Protein AF-A0A7V8STR7-F1 (afdb_monomer_lite)

Structure (mmCIF, N/CA/C/O backbone):
data_AF-A0A7V8STR7-F1
#
_entry.id   AF-A0A7V8STR7-F1
#
loop_
_atom_site.group_PDB
_atom_site.id
_atom_site.type_symbol
_atom_site.label_atom_id
_atom_site.label_alt_id
_atom_site.label_comp_id
_atom_site.label_asym_id
_atom_site.label_entity_id
_atom_site.label_seq_id
_atom_site.pdbx_PDB_ins_code
_atom_site.Cartn_x
_atom_site.Cartn_y
_atom_site.Cartn_z
_atom_site.occupancy
_atom_site.B_iso_or_equiv
_atom_site.auth_seq_id
_atom_site.auth_comp_id
_atom_site.auth_asym_id
_atom_site.auth_atom_id
_atom_site.pdbx_PDB_model_num
ATOM 1 N N . MET A 1 1 ? -8.823 8.895 11.465 1.00 96.75 1 MET A N 1
ATOM 2 C CA . MET A 1 1 ? -8.040 9.609 10.421 1.00 96.75 1 MET A CA 1
ATOM 3 C C . MET A 1 1 ? -8.135 8.866 9.091 1.00 96.75 1 MET A C 1
ATOM 5 O O . MET A 1 1 ? -8.628 7.743 9.092 1.00 96.75 1 MET A O 1
ATOM 9 N N . LYS A 1 2 ? -7.715 9.473 7.971 1.00 97.75 2 LYS A N 1
ATOM 10 C CA . LYS A 1 2 ? -7.625 8.802 6.659 1.00 97.75 2 LYS A CA 1
ATOM 11 C C . LYS A 1 2 ? -6.176 8.365 6.421 1.00 97.75 2 LYS A C 1
ATOM 13 O O . LYS A 1 2 ? -5.286 9.195 6.560 1.00 97.75 2 LYS A O 1
ATOM 18 N N . VAL A 1 3 ? -5.956 7.098 6.079 1.00 97.75 3 VAL A N 1
ATOM 19 C CA . VAL A 1 3 ? -4.625 6.510 5.848 1.00 97.75 3 VAL A CA 1
ATOM 20 C C . VAL A 1 3 ? -4.588 5.875 4.461 1.00 97.75 3 VAL A C 1
ATOM 22 O O . VAL A 1 3 ? -5.535 5.189 4.078 1.00 97.75 3 VAL A O 1
ATOM 25 N N . LEU A 1 4 ? -3.505 6.098 3.716 1.00 98.06 4 LEU A N 1
ATOM 26 C CA . LEU A 1 4 ? -3.194 5.374 2.485 1.00 98.06 4 LEU A CA 1
ATOM 27 C C . LEU A 1 4 ? -2.044 4.405 2.770 1.00 98.06 4 LEU A C 1
ATOM 29 O O . LEU A 1 4 ? -0.969 4.832 3.180 1.00 98.06 4 LEU A O 1
ATOM 33 N N . TRP A 1 5 ? -2.282 3.117 2.553 1.00 97.44 5 TRP A N 1
ATOM 34 C CA . TRP A 1 5 ? -1.279 2.067 2.665 1.00 97.44 5 TRP A CA 1
ATOM 35 C C . TRP A 1 5 ? -0.842 1.620 1.271 1.00 97.44 5 TRP A C 1
ATOM 37 O O . TRP A 1 5 ? -1.673 1.184 0.475 1.00 97.44 5 TRP A O 1
ATOM 47 N N . ILE A 1 6 ? 0.455 1.700 0.979 1.00 97.31 6 ILE A N 1
ATOM 48 C CA . ILE A 1 6 ? 1.017 1.306 -0.318 1.00 97.31 6 ILE A CA 1
ATOM 49 C C . ILE A 1 6 ? 1.833 0.026 -0.137 1.00 97.31 6 ILE A C 1
ATOM 51 O O . ILE A 1 6 ? 2.728 -0.014 0.708 1.00 97.31 6 ILE A O 1
ATOM 55 N N . THR A 1 7 ? 1.559 -1.009 -0.936 1.00 96.94 7 THR A N 1
ATOM 56 C CA . THR A 1 7 ? 2.409 -2.207 -1.001 1.00 96.94 7 THR A CA 1
ATOM 57 C C . THR A 1 7 ? 3.125 -2.335 -2.327 1.00 96.94 7 THR A C 1
ATOM 59 O O . THR A 1 7 ? 2.532 -2.238 -3.393 1.00 96.94 7 THR A O 1
ATOM 62 N N . ALA A 1 8 ? 4.427 -2.596 -2.238 1.00 95.94 8 ALA A N 1
ATOM 63 C CA . ALA A 1 8 ? 5.320 -2.753 -3.375 1.00 95.94 8 ALA A CA 1
ATOM 64 C C . ALA A 1 8 ? 6.096 -4.076 -3.260 1.00 95.94 8 ALA A C 1
ATOM 66 O O . ALA A 1 8 ? 7.326 -4.087 -3.286 1.00 95.94 8 ALA A O 1
ATOM 67 N N . HIS A 1 9 ? 5.385 -5.197 -3.089 1.00 94.88 9 HIS A N 1
ATOM 68 C CA . HIS A 1 9 ? 6.000 -6.525 -3.051 1.00 94.88 9 HIS A CA 1
ATOM 69 C C . HIS A 1 9 ? 5.148 -7.565 -3.806 1.00 94.88 9 HIS A C 1
ATOM 71 O O . HIS A 1 9 ? 3.960 -7.670 -3.512 1.00 94.88 9 HIS A O 1
ATOM 77 N N . PRO A 1 10 ? 5.727 -8.360 -4.731 1.00 92.31 10 PRO A N 1
ATOM 78 C CA . PRO A 1 10 ? 4.958 -9.256 -5.604 1.00 92.31 10 PRO A CA 1
ATOM 79 C C . PRO A 1 10 ? 4.487 -10.557 -4.934 1.00 92.31 10 PRO A C 1
ATOM 81 O O . PRO A 1 10 ? 3.506 -11.149 -5.368 1.00 92.31 10 PRO A O 1
ATOM 84 N N . ASP A 1 11 ? 5.200 -11.052 -3.916 1.00 92.75 11 ASP A N 1
ATOM 85 C CA . ASP A 1 11 ? 4.850 -12.315 -3.245 1.00 92.75 11 ASP A CA 1
ATOM 86 C C . ASP A 1 11 ? 3.906 -12.080 -2.047 1.00 92.75 11 ASP A C 1
ATOM 88 O O . ASP A 1 11 ? 4.347 -11.458 -1.072 1.00 92.75 11 ASP A O 1
ATOM 92 N N . PRO A 1 12 ? 2.666 -12.615 -2.060 1.00 90.19 12 PRO A N 1
ATOM 93 C CA . PRO A 1 12 ? 1.707 -12.480 -0.960 1.00 90.19 12 PRO A CA 1
ATOM 94 C C . PRO A 1 12 ? 2.126 -13.214 0.322 1.00 90.19 12 PRO A C 1
ATOM 96 O O . PRO A 1 12 ? 1.574 -12.943 1.383 1.00 90.19 12 PRO A O 1
ATOM 99 N N . ARG A 1 13 ? 3.097 -14.134 0.258 1.00 93.88 13 ARG A N 1
ATOM 100 C CA . ARG A 1 13 ? 3.649 -14.828 1.438 1.00 93.88 13 ARG A CA 1
ATOM 101 C C . ARG A 1 13 ? 4.891 -14.140 2.005 1.00 93.88 13 ARG A C 1
ATOM 103 O O . ARG A 1 13 ? 5.564 -14.691 2.874 1.00 93.88 13 ARG A O 1
ATOM 110 N N . SER A 1 14 ? 5.231 -12.962 1.490 1.00 95.56 14 SER A N 1
ATOM 111 C CA . SER A 1 14 ? 6.347 -12.172 1.995 1.00 95.56 14 SER A CA 1
ATOM 112 C C . SER A 1 14 ? 6.056 -11.587 3.377 1.00 95.56 14 SER A C 1
ATOM 114 O O . SER A 1 14 ? 4.907 -11.369 3.762 1.00 95.56 14 SER A O 1
ATOM 116 N N . LEU A 1 15 ? 7.123 -11.241 4.101 1.00 97.19 15 LEU A N 1
ATOM 117 C CA . LEU A 1 15 ? 7.013 -10.470 5.339 1.00 97.19 15 LEU A CA 1
ATOM 118 C C . LEU A 1 15 ? 6.309 -9.123 5.106 1.00 97.19 15 LEU A C 1
ATOM 120 O O . LEU A 1 15 ? 5.528 -8.689 5.943 1.00 97.19 15 LEU A O 1
ATOM 124 N N . THR A 1 16 ? 6.549 -8.474 3.963 1.00 96.69 16 THR A N 1
ATOM 125 C CA . THR A 1 16 ? 5.897 -7.206 3.608 1.00 96.69 16 THR A CA 1
ATOM 126 C C . THR A 1 16 ? 4.381 -7.356 3.511 1.00 96.69 16 THR A C 1
ATOM 128 O O . THR A 1 16 ? 3.655 -6.509 4.028 1.00 96.69 16 THR A O 1
ATOM 131 N N . SER A 1 17 ? 3.896 -8.437 2.897 1.00 96.00 17 SER A N 1
ATOM 132 C CA . SER A 1 17 ? 2.462 -8.735 2.826 1.00 96.00 17 SER A CA 1
ATOM 133 C C . SER A 1 17 ? 1.880 -9.026 4.208 1.00 96.00 17 SER A C 1
ATOM 135 O O . SER A 1 17 ? 0.843 -8.467 4.549 1.00 96.00 17 SER A O 1
ATOM 137 N N . ALA A 1 18 ? 2.590 -9.790 5.045 1.00 97.50 18 ALA A N 1
ATOM 138 C CA . ALA A 1 18 ? 2.166 -10.038 6.423 1.00 97.50 18 ALA A CA 1
ATOM 139 C C . ALA A 1 18 ? 2.064 -8.739 7.250 1.00 97.50 18 ALA A C 1
ATOM 141 O O . ALA A 1 18 ? 1.095 -8.537 7.977 1.00 97.50 18 ALA A O 1
ATOM 142 N N . LEU A 1 19 ? 3.029 -7.823 7.103 1.00 98.00 19 LEU A N 1
ATOM 143 C CA . LEU A 1 19 ? 3.012 -6.520 7.778 1.00 98.00 19 LEU A CA 1
ATOM 144 C C . LEU A 1 19 ? 1.902 -5.597 7.261 1.00 98.00 19 LEU A C 1
ATOM 146 O O . LEU A 1 19 ? 1.332 -4.852 8.054 1.00 98.00 19 LEU A O 1
ATOM 150 N N . ARG A 1 20 ? 1.580 -5.640 5.960 1.00 97.12 20 ARG A N 1
ATOM 151 C CA . ARG A 1 20 ? 0.407 -4.940 5.410 1.00 97.12 20 ARG A CA 1
ATOM 152 C C . ARG A 1 20 ? -0.860 -5.415 6.098 1.00 97.12 20 ARG A C 1
ATOM 154 O O . ARG A 1 20 ? -1.616 -4.585 6.591 1.00 97.12 20 ARG A O 1
ATOM 161 N N . ASP A 1 21 ? -1.090 -6.723 6.102 1.00 97.00 21 ASP A N 1
ATOM 162 C CA . ASP A 1 21 ? -2.343 -7.294 6.594 1.00 97.00 21 ASP A CA 1
ATOM 163 C C . ASP A 1 21 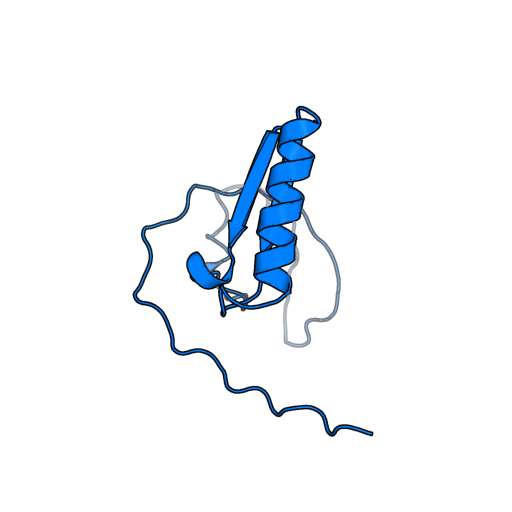? -2.543 -6.952 8.076 1.00 97.00 21 ASP A C 1
ATOM 165 O O . ASP A 1 21 ? -3.603 -6.461 8.473 1.00 97.00 21 ASP A O 1
ATOM 169 N N . GLU A 1 22 ? -1.482 -7.098 8.870 1.00 98.25 22 GLU A N 1
ATOM 170 C CA . GLU A 1 22 ? -1.498 -6.758 10.290 1.00 98.25 22 GLU A CA 1
ATOM 171 C C . GLU A 1 22 ? -1.640 -5.247 10.538 1.00 98.25 22 GLU A C 1
ATOM 173 O O . GLU A 1 22 ? -2.419 -4.818 11.391 1.00 98.25 22 GLU A O 1
ATOM 178 N N . GLY A 1 23 ? -0.942 -4.417 9.760 1.00 97.75 23 GLY A N 1
ATOM 179 C CA . GLY A 1 23 ? -1.026 -2.962 9.867 1.00 97.75 23 GLY A CA 1
ATOM 180 C C . GLY A 1 23 ? -2.417 -2.430 9.528 1.00 97.75 23 GLY A C 1
ATOM 181 O O . GLY A 1 23 ? -2.964 -1.613 10.267 1.00 97.75 23 GLY A O 1
ATOM 182 N N . VAL A 1 24 ? -3.031 -2.917 8.447 1.00 97.69 24 VAL A N 1
ATOM 183 C CA . VAL A 1 24 ? -4.396 -2.536 8.052 1.00 97.69 24 VAL A CA 1
ATOM 184 C C . VAL A 1 24 ? -5.404 -2.942 9.125 1.00 97.69 24 VAL A C 1
ATOM 186 O O . VAL A 1 24 ? -6.270 -2.134 9.468 1.00 97.69 24 VAL A O 1
ATOM 189 N N . ARG A 1 25 ? -5.273 -4.156 9.679 1.00 98.19 25 ARG A N 1
ATOM 190 C CA . ARG A 1 25 ? -6.111 -4.639 10.784 1.00 98.19 25 ARG A CA 1
ATOM 191 C C . ARG A 1 25 ? -6.024 -3.700 11.987 1.00 98.19 25 ARG A C 1
ATOM 193 O O . ARG A 1 25 ? -7.047 -3.167 12.414 1.00 98.19 25 ARG A O 1
ATOM 200 N N . ALA A 1 26 ? -4.812 -3.434 12.474 1.00 98.25 26 ALA A N 1
ATOM 201 C CA . ALA A 1 26 ? -4.589 -2.575 13.634 1.00 98.25 26 ALA A CA 1
ATOM 202 C C . ALA A 1 26 ? -5.114 -1.147 13.407 1.00 98.25 26 ALA A C 1
ATOM 204 O O . ALA A 1 26 ? -5.820 -0.593 14.247 1.00 98.25 26 ALA A O 1
ATOM 205 N N . LEU A 1 27 ? -4.834 -0.545 12.246 1.00 97.81 27 LEU A N 1
ATOM 206 C CA . LEU A 1 27 ? -5.329 0.794 11.911 1.00 97.81 27 LEU A CA 1
ATOM 207 C C . LEU A 1 27 ? -6.866 0.849 11.874 1.00 97.81 27 LEU A C 1
ATOM 209 O O . LEU A 1 27 ? -7.454 1.849 12.293 1.00 97.81 27 LEU A O 1
ATOM 213 N N . GLY A 1 28 ? -7.518 -0.215 11.398 1.00 96.94 28 GLY A N 1
ATOM 214 C CA . GLY A 1 28 ? -8.972 -0.353 11.442 1.00 96.94 28 GLY A CA 1
ATOM 215 C C . GLY A 1 28 ? -9.514 -0.389 12.873 1.00 96.94 28 GLY A C 1
ATOM 216 O O . GLY A 1 28 ? -10.476 0.316 13.176 1.00 96.94 28 GLY A O 1
ATOM 217 N N . GLU A 1 29 ? -8.859 -1.133 13.767 1.00 98.00 29 GLU A N 1
ATOM 218 C CA . GLU A 1 29 ? -9.220 -1.224 15.192 1.00 98.00 29 GLU A CA 1
ATOM 219 C C . GLU A 1 29 ? -9.110 0.126 15.916 1.00 98.00 29 GLU A C 1
ATOM 221 O O . GLU A 1 29 ? -9.959 0.457 16.741 1.00 98.00 29 GLU A O 1
ATOM 226 N N . PHE A 1 30 ? -8.143 0.966 15.539 1.00 97.56 30 PHE A N 1
ATOM 227 C CA . PHE A 1 30 ? -8.027 2.346 16.032 1.00 97.56 30 PHE A CA 1
ATOM 228 C C . PHE A 1 30 ? -8.988 3.346 15.347 1.00 97.56 30 PHE A C 1
ATOM 230 O O . PHE A 1 30 ? -8.858 4.565 15.508 1.00 97.56 30 PHE A O 1
ATOM 237 N N . GLY A 1 31 ? -9.963 2.871 14.563 1.00 97.69 31 GLY A N 1
ATOM 238 C CA . GLY A 1 31 ? -10.991 3.704 13.930 1.00 97.69 31 GLY A CA 1
ATOM 239 C C . GLY A 1 31 ? -10.476 4.548 12.759 1.00 97.69 31 GLY A C 1
ATOM 240 O O . GLY A 1 31 ? -11.003 5.629 12.470 1.00 97.69 31 GLY A O 1
ATOM 241 N N . HIS A 1 32 ? -9.404 4.119 12.089 1.00 98.06 32 HIS A N 1
ATOM 242 C CA . HIS A 1 32 ? -8.890 4.801 10.904 1.00 98.06 32 HIS A CA 1
ATOM 243 C C . HIS A 1 32 ? -9.534 4.277 9.616 1.00 98.06 32 HIS A C 1
ATOM 245 O O . HIS A 1 32 ? -9.785 3.088 9.448 1.00 98.06 32 HIS A O 1
ATOM 251 N N . ARG A 1 33 ? -9.771 5.178 8.658 1.00 97.69 33 ARG A N 1
ATOM 252 C CA . ARG A 1 33 ? -10.231 4.824 7.313 1.00 97.69 33 ARG A CA 1
ATOM 253 C C . ARG A 1 33 ? -9.015 4.557 6.438 1.00 97.69 33 ARG A C 1
ATOM 255 O O . ARG A 1 33 ? -8.352 5.506 6.018 1.00 97.69 33 ARG A O 1
ATOM 262 N N . VAL A 1 34 ? -8.742 3.286 6.173 1.00 97.75 34 VAL A N 1
ATOM 263 C CA . VAL A 1 34 ? -7.581 2.854 5.390 1.00 97.75 34 VAL A CA 1
ATOM 264 C C . VAL A 1 34 ? -7.982 2.621 3.933 1.00 97.75 34 VAL A C 1
ATOM 266 O O . VAL A 1 34 ? -8.950 1.918 3.654 1.00 97.75 34 VAL A O 1
ATOM 269 N N . ARG A 1 35 ? -7.241 3.215 2.997 1.00 97.81 35 ARG A N 1
ATOM 270 C CA . ARG A 1 35 ? -7.237 2.850 1.573 1.00 97.81 35 ARG A CA 1
ATOM 271 C C . ARG A 1 35 ? -5.949 2.102 1.274 1.00 97.81 35 ARG A C 1
ATOM 273 O O . ARG A 1 35 ? -4.911 2.456 1.824 1.00 97.81 35 ARG A O 1
ATOM 280 N N . GLN A 1 36 ? -6.017 1.103 0.407 1.00 97.00 36 GLN A N 1
ATOM 281 C CA . GLN A 1 36 ? -4.858 0.309 0.016 1.00 97.00 36 GLN A CA 1
ATOM 282 C C . GLN A 1 36 ? -4.579 0.484 -1.476 1.00 97.00 36 GLN A C 1
ATOM 284 O O . GLN A 1 36 ? -5.516 0.550 -2.272 1.00 97.00 36 GLN A O 1
ATOM 289 N N . SER A 1 37 ? -3.299 0.538 -1.832 1.00 97.06 37 S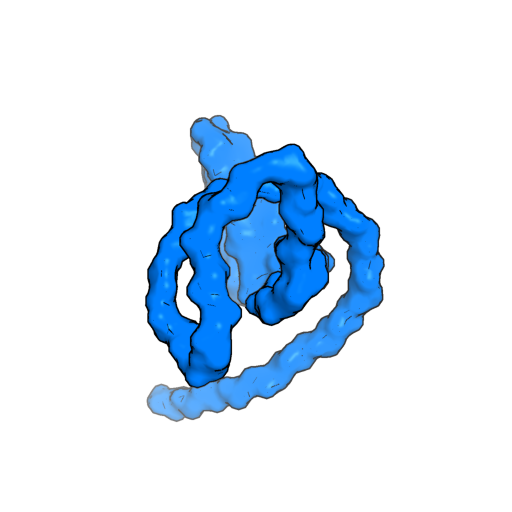ER A N 1
ATOM 290 C CA . SER A 1 37 ? -2.813 0.512 -3.211 1.00 97.06 37 SER A CA 1
ATOM 291 C C . SER A 1 37 ? -1.678 -0.498 -3.310 1.00 97.06 37 SER A C 1
ATOM 293 O O . SER A 1 37 ? -0.581 -0.268 -2.801 1.00 97.06 37 SER A O 1
ATOM 295 N N . ASP A 1 38 ? -1.957 -1.635 -3.937 1.00 95.38 38 ASP A N 1
ATOM 296 C CA . ASP A 1 38 ? -0.962 -2.667 -4.206 1.00 95.38 38 ASP A CA 1
ATOM 297 C C . ASP A 1 38 ? -0.371 -2.433 -5.595 1.00 95.38 38 ASP A C 1
ATOM 299 O O . ASP A 1 38 ? -1.005 -2.729 -6.603 1.00 95.38 38 ASP A O 1
ATOM 303 N N . LEU A 1 39 ? 0.838 -1.873 -5.649 1.00 96.38 39 LEU A N 1
ATOM 304 C CA . LEU A 1 39 ? 1.463 -1.442 -6.900 1.00 96.38 39 LEU A CA 1
ATOM 305 C C . LEU A 1 39 ? 1.704 -2.605 -7.865 1.00 96.38 39 LEU A C 1
ATOM 307 O O . LEU A 1 39 ? 1.629 -2.414 -9.076 1.00 96.38 39 LEU A O 1
ATOM 311 N N . TYR A 1 40 ? 1.986 -3.802 -7.343 1.00 93.94 40 TYR A N 1
ATOM 312 C CA . TYR A 1 40 ? 2.209 -4.975 -8.185 1.00 93.94 40 TYR A C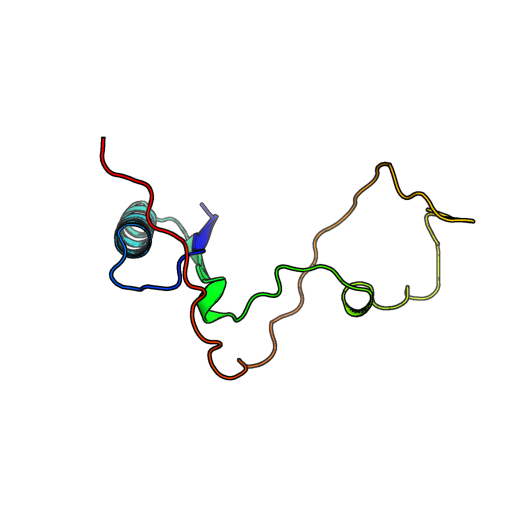A 1
ATOM 313 C C . TYR A 1 40 ? 0.891 -5.552 -8.690 1.00 93.94 40 TYR A C 1
ATOM 315 O O . TYR A 1 40 ? 0.807 -5.895 -9.867 1.00 93.94 40 TYR A O 1
ATOM 323 N N . ALA A 1 41 ? -0.133 -5.626 -7.835 1.00 92.88 41 ALA A N 1
ATOM 324 C CA . ALA A 1 41 ? -1.453 -6.082 -8.263 1.00 92.88 41 ALA A CA 1
ATOM 325 C C . ALA A 1 41 ? -2.096 -5.115 -9.272 1.00 92.88 41 ALA A C 1
ATOM 327 O O . ALA A 1 41 ? -2.689 -5.578 -10.231 1.00 92.88 41 ALA A O 1
ATOM 328 N N . MET A 1 42 ? -1.904 -3.801 -9.096 1.00 94.69 42 MET A N 1
ATOM 329 C CA . MET A 1 42 ? -2.414 -2.741 -9.983 1.00 94.69 42 MET A CA 1
ATOM 330 C C . MET A 1 42 ? -1.657 -2.615 -11.317 1.00 94.69 42 MET A C 1
ATOM 332 O O . MET A 1 42 ? -1.949 -1.711 -12.098 1.00 94.69 42 MET A O 1
ATOM 336 N N . GLY A 1 43 ? -0.591 -3.396 -11.534 1.00 93.38 43 GLY A N 1
ATOM 337 C CA . GLY A 1 43 ? 0.279 -3.225 -12.701 1.00 93.38 43 GLY A CA 1
ATOM 338 C C . GLY A 1 43 ? 0.863 -1.812 -12.822 1.00 93.38 43 GLY A C 1
ATOM 339 O O . GLY A 1 43 ? 1.045 -1.315 -13.934 1.00 93.38 43 GLY A O 1
ATOM 340 N N . TRP A 1 44 ? 1.122 -1.147 -11.690 1.00 95.75 44 TRP A N 1
ATOM 341 C CA . TRP A 1 44 ? 1.483 0.267 -11.658 1.00 95.75 44 TRP A CA 1
ATOM 342 C C . TRP A 1 44 ? 2.743 0.550 -12.488 1.00 95.75 44 TRP A C 1
ATOM 344 O O . TRP A 1 44 ? 3.778 -0.111 -12.347 1.00 95.75 44 TRP A O 1
ATOM 354 N N . LYS A 1 45 ? 2.654 1.556 -13.361 1.00 95.44 45 LYS A N 1
ATOM 355 C CA . LYS A 1 45 ? 3.735 1.976 -14.251 1.00 95.44 45 LYS A CA 1
ATOM 356 C C . LYS A 1 45 ? 4.749 2.820 -13.478 1.00 95.44 45 LYS A C 1
ATOM 358 O O . LYS A 1 45 ? 4.482 3.962 -13.125 1.00 95.44 45 LYS A O 1
ATOM 363 N N . ALA A 1 46 ? 5.921 2.242 -13.228 1.00 93.44 46 ALA A N 1
ATOM 364 C CA . ALA A 1 46 ? 6.987 2.890 -12.463 1.00 93.44 46 ALA A CA 1
ATOM 365 C C . ALA A 1 46 ? 7.905 3.801 -13.288 1.00 93.44 46 ALA A C 1
ATOM 367 O O . ALA A 1 46 ? 8.675 4.574 -12.720 1.00 93.44 46 ALA A O 1
ATOM 368 N N . VAL A 1 47 ? 7.867 3.669 -14.613 1.00 95.50 47 VAL A N 1
ATOM 369 C CA . VAL A 1 47 ? 8.686 4.456 -15.537 1.00 95.50 47 VAL A CA 1
ATOM 370 C C . VAL A 1 47 ? 7.820 5.571 -16.095 1.00 95.50 47 VAL A C 1
ATOM 372 O O . VAL A 1 47 ? 6.736 5.293 -16.592 1.00 95.50 47 VAL A O 1
ATOM 375 N N . LEU A 1 48 ? 8.304 6.803 -16.001 1.00 92.69 48 LEU A N 1
ATOM 376 C CA . LEU A 1 48 ? 7.659 7.968 -16.595 1.00 92.69 48 LEU A CA 1
ATOM 377 C C . LEU A 1 48 ? 7.963 8.017 -18.100 1.00 92.69 48 LEU A C 1
ATOM 379 O O . LEU A 1 48 ? 9.112 7.799 -18.490 1.00 92.69 48 LEU A O 1
ATOM 383 N N . ASP A 1 49 ? 6.973 8.336 -18.926 1.00 90.56 49 ASP A N 1
ATOM 384 C CA . ASP A 1 49 ? 7.151 8.614 -20.356 1.00 90.56 49 ASP A CA 1
ATOM 385 C C . ASP A 1 49 ? 6.263 9.784 -20.827 1.00 90.56 49 ASP A C 1
ATOM 387 O O . ASP A 1 49 ? 5.663 10.500 -20.022 1.00 90.56 49 ASP A O 1
ATOM 391 N N . ALA A 1 50 ? 6.260 10.048 -22.136 1.00 88.75 50 ALA A N 1
ATOM 392 C CA . ALA A 1 50 ? 5.570 11.197 -22.718 1.00 88.75 50 ALA A CA 1
ATOM 393 C C . ALA A 1 50 ? 4.042 11.082 -22.591 1.00 88.75 50 ALA A C 1
ATOM 395 O O . ALA A 1 50 ? 3.348 12.093 -22.501 1.00 88.75 50 ALA A O 1
ATOM 396 N N . GLU A 1 51 ? 3.522 9.858 -22.550 1.00 87.38 51 GLU A N 1
ATOM 397 C CA . GLU A 1 51 ? 2.104 9.542 -22.440 1.00 87.38 51 GLU A CA 1
ATOM 398 C C . GLU A 1 51 ? 1.521 9.930 -21.072 1.00 87.38 51 GLU A C 1
ATOM 400 O O . GLU A 1 51 ? 0.307 10.093 -20.949 1.00 87.38 51 GLU A O 1
ATOM 405 N N . ASP A 1 52 ? 2.369 10.142 -20.060 1.00 88.81 52 ASP A N 1
ATOM 406 C CA . ASP A 1 52 ? 1.955 10.630 -18.741 1.00 88.81 52 ASP A CA 1
ATOM 407 C C . ASP A 1 52 ? 1.634 12.141 -18.728 1.00 88.81 52 ASP A C 1
ATOM 409 O O . ASP A 1 52 ? 1.074 12.646 -17.751 1.00 88.81 52 ASP A O 1
ATOM 413 N N . PHE A 1 53 ? 1.945 12.866 -19.811 1.00 86.25 53 PHE A N 1
ATOM 414 C CA . PHE A 1 53 ? 1.683 14.298 -19.974 1.00 86.25 53 PHE A CA 1
ATOM 415 C C . PHE A 1 53 ? 0.635 14.537 -21.070 1.00 86.25 53 PHE A C 1
ATOM 417 O O . PHE A 1 53 ? 0.994 14.842 -22.213 1.00 86.25 53 PHE A O 1
ATOM 424 N N . PRO A 1 54 ? -0.674 14.426 -20.769 1.00 80.12 54 PRO A N 1
ATOM 425 C CA . PRO A 1 54 ? -1.693 14.823 -21.730 1.00 80.12 54 PRO A CA 1
ATOM 426 C C . PRO A 1 54 ? -1.471 16.289 -22.125 1.00 80.12 54 PRO A C 1
ATOM 428 O O . PRO A 1 54 ? -1.254 17.146 -21.265 1.00 80.12 54 PRO A O 1
ATOM 431 N N . ALA A 1 55 ? -1.475 16.556 -23.436 1.00 69.75 55 ALA A N 1
ATOM 432 C CA . ALA A 1 55 ? -1.217 17.882 -23.989 1.00 69.75 55 ALA A CA 1
ATOM 433 C C . ALA A 1 55 ? -2.103 18.923 -23.290 1.00 69.75 55 ALA A C 1
ATOM 435 O O . ALA A 1 55 ? -3.310 18.720 -23.154 1.00 69.75 55 ALA A O 1
ATOM 436 N N . ALA A 1 56 ? -1.476 20.000 -22.810 1.00 60.56 56 ALA A N 1
ATOM 437 C CA . ALA A 1 56 ? -2.121 21.026 -22.005 1.00 60.56 56 ALA A CA 1
ATOM 438 C C . ALA A 1 56 ? -3.446 21.477 -22.636 1.00 60.56 56 ALA A C 1
ATOM 440 O O . ALA A 1 56 ? -3.491 21.829 -23.817 1.00 60.56 56 ALA A O 1
ATOM 441 N N . HIS A 1 57 ? -4.510 21.489 -21.828 1.00 52.50 57 HIS A N 1
ATOM 442 C CA . HIS A 1 57 ? -5.687 22.282 -22.144 1.00 52.50 57 HIS A CA 1
ATOM 443 C C . HIS A 1 57 ? -5.238 23.731 -22.382 1.00 52.50 57 HIS A C 1
ATOM 445 O O . HIS A 1 57 ? -4.353 24.256 -21.708 1.00 52.50 57 HIS A O 1
ATOM 451 N N . ASP A 1 58 ? -5.812 24.316 -23.416 1.00 50.72 58 ASP A N 1
ATOM 452 C CA . ASP A 1 58 ? -5.637 25.672 -23.897 1.00 50.72 58 ASP A CA 1
ATOM 453 C C . ASP A 1 58 ? -5.625 26.723 -22.778 1.00 50.72 58 ASP A C 1
ATOM 455 O O . ASP A 1 58 ? -6.659 27.148 -22.274 1.00 50.72 58 ASP A O 1
ATOM 459 N N . GLY A 1 59 ? -4.430 27.204 -22.434 1.00 53.72 59 GLY A N 1
ATOM 460 C CA . GLY A 1 59 ? -4.259 28.407 -21.624 1.00 53.72 59 GLY A CA 1
ATOM 461 C C . GLY A 1 59 ? -3.207 28.255 -20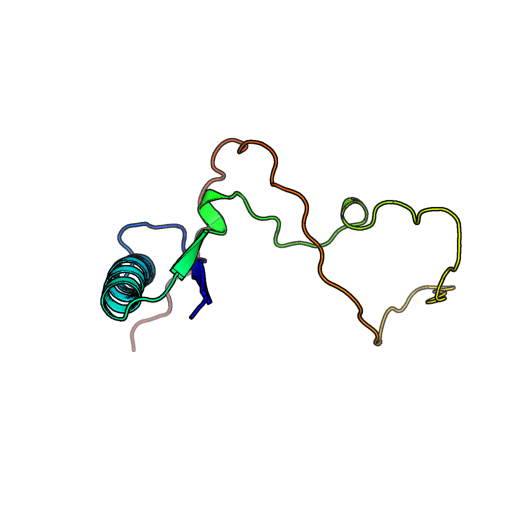.538 1.00 53.72 59 GLY A C 1
ATOM 462 O O . GLY A 1 59 ? -3.338 27.448 -19.631 1.00 53.72 59 GLY A O 1
ATOM 463 N N . GLU A 1 60 ? -2.181 29.096 -20.626 1.00 45.34 60 GLU A N 1
ATOM 464 C CA . GLU A 1 60 ? -1.122 29.269 -19.626 1.00 45.34 60 GLU A CA 1
ATOM 465 C C . GLU A 1 60 ? -0.173 28.082 -19.441 1.00 45.34 60 GLU A C 1
ATOM 467 O O . GLU A 1 60 ? -0.055 27.448 -18.391 1.00 45.34 60 GLU A O 1
ATOM 472 N N . VAL A 1 61 ? 0.645 27.908 -20.479 1.00 52.91 61 VAL A N 1
ATOM 473 C CA . VAL A 1 61 ? 2.019 27.427 -20.342 1.00 52.91 61 VAL A CA 1
ATOM 474 C C . VAL A 1 61 ? 2.747 28.205 -19.236 1.00 52.91 61 VAL A C 1
ATOM 476 O O . VAL A 1 61 ? 3.301 29.280 -19.460 1.00 52.91 61 VAL A O 1
ATOM 479 N N . HIS A 1 62 ? 2.798 27.639 -18.032 1.00 48.44 62 HIS A N 1
ATOM 480 C CA . HIS A 1 62 ? 3.844 27.972 -17.073 1.00 48.44 62 HIS A CA 1
ATOM 481 C C . HIS A 1 62 ? 5.126 27.341 -17.612 1.00 48.44 62 HIS A C 1
ATOM 483 O O . HIS A 1 62 ? 5.395 26.157 -17.423 1.00 48.44 62 HIS A O 1
ATOM 489 N N . GLY A 1 63 ? 5.832 28.130 -18.423 1.00 39.34 63 GLY A N 1
ATOM 490 C CA . GLY A 1 63 ? 6.970 27.698 -19.213 1.00 39.34 63 GLY A CA 1
ATOM 491 C C . GLY A 1 63 ? 8.058 27.042 -18.371 1.00 39.34 63 GLY A C 1
ATOM 492 O O . GLY A 1 63 ? 8.730 27.698 -17.583 1.00 39.34 63 GLY A O 1
ATOM 493 N N . GLY A 1 64 ? 8.284 25.760 -18.634 1.00 35.72 64 GLY A N 1
ATOM 494 C CA . GLY A 1 64 ? 9.607 25.156 -18.619 1.00 35.72 64 GLY A CA 1
ATOM 495 C C . GLY A 1 64 ? 9.982 24.864 -20.065 1.00 35.72 64 GLY A C 1
ATOM 496 O O . GLY A 1 64 ? 9.771 23.758 -20.551 1.00 35.72 64 GLY A O 1
ATOM 497 N N . GLY A 1 65 ? 10.442 25.881 -20.794 1.00 37.78 65 GLY A N 1
ATOM 498 C CA . GLY A 1 65 ? 11.025 25.661 -22.110 1.00 37.78 65 GLY A CA 1
ATOM 499 C C . GLY A 1 65 ? 12.346 24.917 -21.951 1.00 37.78 65 GLY A C 1
ATOM 500 O O . GLY A 1 65 ? 13.245 25.415 -21.281 1.00 37.78 65 GLY A O 1
ATOM 501 N N . ALA A 1 66 ? 12.475 23.757 -22.586 1.00 39.75 66 ALA A N 1
ATOM 502 C CA . ALA A 1 66 ? 13.774 23.188 -22.912 1.00 39.75 66 ALA A CA 1
ATOM 503 C C . ALA A 1 66 ? 14.054 23.460 -24.397 1.00 39.75 66 ALA A C 1
ATOM 505 O O . ALA A 1 66 ? 13.345 22.918 -25.248 1.00 39.75 66 ALA A O 1
ATOM 506 N N . PRO A 1 67 ? 15.067 24.273 -24.743 1.00 47.31 67 PRO A N 1
ATOM 507 C CA . PRO A 1 67 ? 15.684 24.212 -26.053 1.00 47.31 67 PRO A CA 1
ATOM 508 C C . PRO A 1 67 ? 17.087 23.602 -25.926 1.00 47.31 67 PRO A C 1
ATOM 510 O O . PRO A 1 67 ? 18.012 24.267 -25.471 1.00 47.31 67 PRO A O 1
ATOM 513 N N . GLY A 1 68 ? 17.225 22.351 -26.374 1.00 44.69 68 GLY A N 1
ATOM 514 C CA . GLY A 1 68 ? 18.511 21.687 -26.614 1.00 44.69 68 GLY A CA 1
ATOM 515 C C . GLY A 1 68 ? 19.089 20.954 -25.404 1.00 44.69 68 GLY A C 1
ATOM 516 O O . GLY A 1 68 ? 19.693 21.575 -24.541 1.00 44.69 68 GLY A O 1
ATOM 517 N N . ASP A 1 69 ? 18.858 19.640 -25.384 1.00 42.16 69 ASP A N 1
ATOM 518 C CA . ASP A 1 69 ? 19.548 18.565 -24.655 1.00 42.16 69 ASP A CA 1
ATOM 519 C C . ASP A 1 69 ? 20.539 18.969 -23.546 1.00 42.16 69 ASP A C 1
ATOM 521 O O . ASP A 1 69 ? 21.694 19.261 -23.831 1.00 42.16 69 ASP A O 1
ATOM 525 N N . ASP A 1 70 ? 20.067 18.927 -22.290 1.00 47.41 70 ASP A N 1
ATOM 526 C CA . ASP A 1 70 ? 20.782 18.412 -21.098 1.00 47.41 70 ASP A CA 1
ATOM 527 C C . ASP A 1 70 ? 19.896 18.630 -19.836 1.00 47.41 70 ASP A C 1
ATOM 529 O O . ASP A 1 70 ? 19.974 19.684 -19.197 1.00 47.41 70 ASP A O 1
ATOM 533 N N . PRO A 1 71 ? 18.970 17.719 -19.448 1.00 39.91 71 PRO A N 1
ATOM 534 C CA . PRO A 1 71 ? 17.830 18.126 -18.622 1.00 39.91 71 PRO A CA 1
ATOM 535 C C . PRO A 1 71 ? 18.096 17.960 -17.117 1.00 39.91 71 PRO A C 1
ATOM 537 O O . PRO A 1 71 ? 17.574 17.060 -16.457 1.00 39.91 71 PRO A O 1
ATOM 540 N N . ALA A 1 72 ? 18.903 18.858 -16.555 1.00 38.03 72 ALA A N 1
ATOM 541 C CA . ALA A 1 72 ? 19.044 19.050 -15.115 1.00 38.03 72 ALA A CA 1
ATOM 542 C C . ALA A 1 72 ? 18.199 20.248 -14.633 1.00 38.03 72 ALA A C 1
ATOM 544 O O . ALA A 1 72 ? 18.495 21.387 -14.977 1.00 38.03 72 ALA A O 1
ATOM 545 N N . GLY A 1 73 ? 17.213 20.000 -13.758 1.00 32.69 73 GLY A N 1
ATOM 546 C CA . GLY A 1 73 ? 16.752 20.993 -12.773 1.00 32.69 73 GLY A CA 1
ATOM 547 C C . GLY A 1 73 ? 15.275 21.423 -12.796 1.00 32.69 73 GLY A C 1
ATOM 548 O O . GLY A 1 73 ? 14.890 22.293 -13.559 1.00 32.69 73 GLY A O 1
ATOM 549 N N . GLY A 1 74 ? 14.509 20.904 -11.823 1.00 38.97 74 GLY A N 1
ATOM 550 C CA . GLY A 1 74 ? 13.700 21.701 -10.878 1.00 38.97 74 GLY A CA 1
ATOM 551 C C . GLY A 1 74 ? 12.327 22.266 -11.290 1.00 38.97 74 GLY A C 1
ATOM 552 O O . GLY A 1 74 ? 12.254 23.269 -11.984 1.00 38.97 74 GLY A O 1
ATOM 553 N N . GLY A 1 75 ? 11.253 21.746 -10.668 1.00 31.58 75 GLY A N 1
ATOM 554 C CA . GLY A 1 75 ? 9.991 22.478 -10.434 1.00 31.58 75 GLY A CA 1
ATOM 555 C C . GLY A 1 75 ? 8.708 21.649 -10.608 1.00 31.58 75 GLY A C 1
ATOM 556 O O . GLY A 1 75 ? 8.325 21.348 -11.728 1.00 31.58 75 GLY A O 1
ATOM 557 N N . ALA A 1 76 ? 8.028 21.295 -9.508 1.00 49.56 76 ALA A N 1
ATOM 558 C CA . ALA A 1 76 ? 6.745 20.565 -9.488 1.00 49.56 76 ALA A CA 1
ATOM 559 C C . ALA A 1 76 ? 5.531 21.520 -9.453 1.00 49.56 76 ALA A C 1
ATOM 561 O O . ALA A 1 76 ? 5.643 22.583 -8.838 1.00 49.56 76 ALA A O 1
ATOM 562 N N . PRO A 1 77 ? 4.354 21.138 -10.002 1.00 40.12 77 PRO A N 1
ATOM 563 C CA . PRO A 1 77 ? 3.183 21.029 -9.112 1.00 40.12 77 PRO A CA 1
ATOM 564 C C . PRO A 1 77 ? 2.106 19.980 -9.497 1.00 40.12 77 PRO A C 1
ATOM 566 O O . PRO A 1 77 ? 1.788 19.777 -10.660 1.00 40.12 77 PRO A O 1
ATOM 569 N N . GLY A 1 78 ? 1.451 19.429 -8.461 1.00 33.44 78 GLY A N 1
ATOM 570 C CA . GLY A 1 78 ? -0.005 19.186 -8.450 1.00 33.44 78 GLY A CA 1
ATOM 571 C C . GLY A 1 78 ? -0.533 17.801 -8.845 1.00 33.44 78 GLY A C 1
ATOM 572 O O . GLY A 1 78 ? -0.973 17.597 -9.967 1.00 33.44 78 GLY A O 1
ATOM 573 N N . TRP A 1 79 ? -0.605 16.879 -7.880 1.00 33.00 79 TRP A N 1
ATOM 574 C CA . TRP A 1 79 ? -1.245 15.562 -8.009 1.00 33.00 79 TRP A CA 1
ATOM 575 C C . TRP A 1 79 ? -2.771 15.668 -8.174 1.00 33.00 79 TRP A C 1
ATOM 577 O O . TRP A 1 79 ? -3.446 16.078 -7.233 1.00 33.00 79 TRP A O 1
ATOM 587 N N . ASN A 1 80 ? -3.329 15.205 -9.297 1.00 40.69 80 ASN A N 1
ATOM 588 C CA . ASN A 1 80 ? -4.738 14.800 -9.369 1.00 40.69 80 ASN A CA 1
ATOM 589 C C . ASN A 1 80 ? -4.901 13.535 -10.231 1.00 40.69 80 ASN A C 1
ATOM 591 O O . ASN A 1 80 ? -4.511 13.514 -11.393 1.00 40.69 80 ASN A O 1
ATOM 595 N N . SER A 1 81 ? -5.473 12.478 -9.644 1.00 43.66 81 SER A N 1
ATOM 596 C CA . SER A 1 81 ? -5.710 11.175 -10.290 1.00 43.66 81 SER A CA 1
ATOM 597 C C . SER A 1 81 ? -7.157 11.041 -10.783 1.00 43.66 81 SER A C 1
ATOM 599 O O . SER A 1 81 ? -8.064 11.263 -9.976 1.00 43.66 81 SER A O 1
ATOM 601 N N . PRO A 1 82 ? -7.407 10.589 -12.027 1.00 41.47 82 PRO A N 1
ATOM 602 C CA . PRO A 1 82 ? -8.637 9.892 -12.389 1.00 41.47 82 PRO A CA 1
ATOM 603 C C . PRO A 1 82 ? -8.519 8.374 -12.127 1.00 41.47 82 PRO A C 1
ATOM 605 O O . PRO A 1 82 ? -7.416 7.842 -11.984 1.00 41.47 82 PRO A O 1
ATOM 608 N N . ASP A 1 83 ? -9.664 7.693 -12.011 1.00 38.91 83 ASP A N 1
ATOM 609 C CA . ASP A 1 83 ? -9.773 6.263 -11.671 1.00 38.91 83 ASP A CA 1
ATOM 610 C C . ASP A 1 83 ? -9.051 5.331 -12.679 1.00 38.91 83 ASP A C 1
ATOM 612 O O . ASP A 1 83 ? -9.063 5.607 -13.882 1.00 38.91 83 ASP A O 1
ATOM 616 N N . PRO A 1 84 ? -8.434 4.215 -12.225 1.00 52.34 84 PRO A N 1
ATOM 617 C CA . PRO A 1 84 ? -7.640 3.337 -13.087 1.00 52.34 84 PRO A CA 1
ATOM 618 C C . PRO A 1 84 ? -8.490 2.440 -14.005 1.00 52.34 84 PRO A C 1
ATOM 620 O O . PRO A 1 84 ? -9.530 1.908 -13.612 1.00 52.34 84 PRO A O 1
ATOM 623 N N . ALA A 1 85 ? -7.991 2.242 -15.229 1.00 45.84 85 ALA A N 1
ATOM 624 C CA . ALA A 1 85 ? -8.481 1.273 -16.212 1.00 45.84 85 ALA A CA 1
ATOM 625 C C . ALA A 1 85 ? -8.327 -0.188 -15.716 1.00 45.84 85 ALA A C 1
ATOM 627 O O . ALA A 1 85 ? -7.505 -0.443 -14.836 1.00 45.84 85 ALA A O 1
ATOM 628 N N . PRO A 1 86 ? -9.092 -1.158 -16.264 1.00 46.75 86 PRO A N 1
ATOM 629 C CA . PRO A 1 86 ? -9.027 -2.558 -15.832 1.00 46.75 86 PRO A CA 1
ATOM 630 C C . PRO A 1 86 ? -7.670 -3.225 -16.122 1.00 46.75 86 PRO A C 1
ATOM 632 O O . PRO A 1 86 ? -7.018 -2.921 -17.121 1.00 46.75 86 PRO A O 1
ATOM 635 N N . ASP A 1 87 ? -7.285 -4.164 -15.248 1.00 53.69 87 ASP A N 1
ATOM 636 C CA . ASP A 1 87 ? -5.940 -4.752 -15.187 1.00 53.69 87 ASP A CA 1
ATOM 637 C C . ASP A 1 87 ? -5.528 -5.525 -16.457 1.00 53.69 87 ASP A C 1
ATOM 639 O O . ASP A 1 87 ? -6.250 -6.424 -16.909 1.00 53.69 87 ASP A O 1
ATOM 643 N N . PRO A 1 88 ? -4.319 -5.275 -16.997 1.00 52.25 88 PRO A N 1
ATOM 644 C CA . PRO A 1 88 ? -3.681 -6.188 -17.932 1.00 52.25 88 PRO A CA 1
ATOM 645 C C . PRO A 1 88 ? -3.135 -7.435 -17.211 1.00 52.25 88 PRO A C 1
ATOM 647 O O . PRO A 1 88 ? -2.857 -7.430 -16.014 1.00 52.25 88 PRO A O 1
ATOM 650 N N . ALA A 1 89 ? -2.945 -8.521 -17.968 1.00 44.69 89 ALA A N 1
ATOM 651 C CA . ALA A 1 89 ? -2.459 -9.801 -17.451 1.00 44.69 89 ALA A CA 1
ATOM 652 C C . ALA A 1 89 ? -1.145 -9.673 -16.637 1.00 44.69 89 ALA A C 1
ATOM 654 O O . ALA A 1 89 ? -0.271 -8.874 -16.995 1.00 44.69 89 ALA A O 1
ATOM 655 N N . PRO A 1 90 ? -0.961 -10.489 -15.577 1.00 51.25 90 PRO A N 1
ATOM 656 C CA . PRO A 1 90 ? 0.171 -10.371 -14.663 1.00 51.25 90 PRO A CA 1
ATOM 657 C C . PRO A 1 90 ? 1.500 -10.610 -15.385 1.00 51.25 90 PRO A C 1
ATOM 659 O O . PRO A 1 90 ? 1.722 -11.650 -16.010 1.00 51.25 90 PRO A O 1
ATOM 662 N N . ARG A 1 91 ? 2.412 -9.640 -15.275 1.00 55.72 91 ARG A N 1
ATOM 663 C CA . ARG A 1 91 ? 3.784 -9.762 -15.782 1.00 55.72 91 ARG A CA 1
ATOM 664 C C . ARG A 1 91 ? 4.613 -10.664 -14.856 1.00 55.72 91 ARG A C 1
ATOM 666 O O . ARG A 1 91 ? 4.415 -10.628 -13.641 1.00 55.72 91 ARG A O 1
ATOM 673 N N . PRO A 1 92 ? 5.554 -11.463 -15.391 1.00 43.38 92 PRO A N 1
ATOM 674 C CA . PRO A 1 92 ? 6.378 -12.343 -14.570 1.00 43.38 92 PRO A CA 1
ATOM 675 C C . PRO A 1 92 ? 7.270 -11.544 -13.613 1.00 43.38 92 PRO A C 1
ATOM 677 O O . PRO A 1 92 ? 7.856 -10.529 -13.991 1.00 43.38 92 PRO A O 1
ATOM 680 N N . SER A 1 93 ? 7.403 -12.036 -12.378 1.00 55.09 93 SER A N 1
ATOM 681 C CA . SER A 1 93 ? 8.240 -11.417 -11.350 1.00 55.09 93 SER A CA 1
ATOM 682 C C . SER A 1 93 ? 9.708 -11.334 -11.793 1.00 55.09 93 SER A C 1
ATOM 684 O O . SER A 1 93 ? 10.264 -12.344 -12.244 1.00 55.09 93 SER A O 1
ATOM 686 N N . PRO A 1 94 ? 10.378 -10.1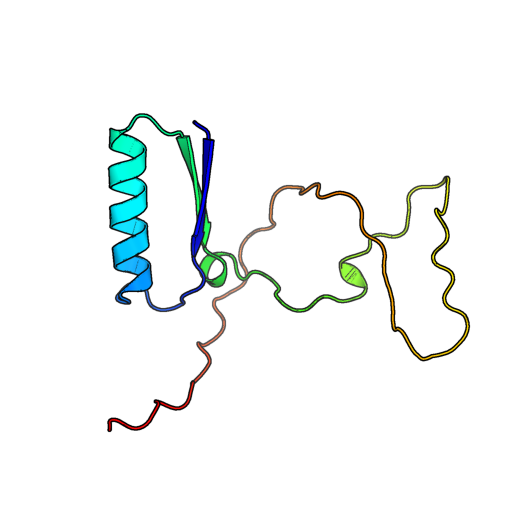81 -11.619 1.00 48.03 94 PRO A N 1
ATOM 687 C CA . PRO A 1 94 ? 11.817 -10.082 -11.833 1.00 48.03 94 PRO A CA 1
ATOM 688 C C . PRO A 1 94 ? 12.582 -11.023 -10.886 1.00 48.03 94 PRO A C 1
ATOM 690 O O . PRO A 1 94 ? 12.115 -11.369 -9.800 1.00 48.03 94 PRO A O 1
ATOM 693 N N . LYS A 1 95 ? 13.767 -11.487 -11.296 1.00 57.34 95 LYS A N 1
ATOM 694 C CA . LYS A 1 95 ? 14.636 -12.322 -10.452 1.00 57.34 95 LYS A CA 1
ATOM 695 C C . LYS A 1 95 ? 15.757 -11.460 -9.886 1.00 57.34 95 LYS A C 1
ATOM 697 O O . LYS A 1 95 ? 16.703 -11.142 -10.597 1.00 57.34 95 LYS A O 1
ATOM 702 N N . TRP A 1 96 ? 15.659 -11.085 -8.614 1.00 45.75 96 TRP A N 1
ATOM 703 C CA . TRP A 1 96 ? 16.731 -10.366 -7.925 1.00 45.75 96 TRP A CA 1
ATOM 704 C C . TRP A 1 96 ? 17.809 -11.341 -7.431 1.00 45.75 96 TRP A C 1
ATOM 706 O O . TRP A 1 96 ? 17.470 -12.413 -6.914 1.00 45.75 96 TRP A O 1
ATOM 716 N N . PRO A 1 97 ? 19.103 -10.991 -7.544 1.00 48.53 97 PRO A N 1
ATOM 717 C CA . PRO A 1 97 ? 20.172 -11.783 -6.954 1.00 48.53 97 PRO A CA 1
ATOM 718 C C . PRO A 1 97 ? 20.043 -11.768 -5.426 1.00 48.53 97 PRO A C 1
ATOM 720 O O . PRO A 1 97 ? 19.871 -10.720 -4.804 1.00 48.53 97 PRO A O 1
ATOM 723 N N . ARG A 1 98 ? 20.109 -12.949 -4.803 1.00 55.59 98 ARG A N 1
ATOM 724 C CA . ARG A 1 98 ? 20.103 -13.070 -3.340 1.00 55.59 98 ARG A CA 1
ATOM 725 C C . ARG A 1 98 ? 21.413 -12.517 -2.779 1.00 55.59 98 ARG A C 1
ATOM 727 O O . ARG A 1 98 ? 22.485 -12.928 -3.217 1.00 55.59 98 ARG A O 1
ATOM 734 N N . ALA A 1 99 ? 21.320 -11.630 -1.790 1.00 45.81 99 ALA A N 1
ATOM 735 C CA . ALA A 1 99 ? 22.486 -11.147 -1.057 1.00 45.81 99 ALA A CA 1
ATOM 736 C C . ALA A 1 99 ? 23.209 -12.317 -0.348 1.00 45.81 99 ALA A C 1
ATOM 738 O O . ALA A 1 99 ? 22.536 -13.213 0.182 1.00 45.81 99 ALA A O 1
ATOM 739 N N . PRO A 1 100 ? 24.555 -12.336 -0.329 1.00 52.41 100 PRO A N 1
ATOM 740 C CA . PRO A 1 100 ? 25.315 -13.380 0.345 1.00 52.41 100 PRO A CA 1
ATOM 741 C C . PRO A 1 100 ? 25.097 -13.303 1.859 1.00 52.41 100 PRO A C 1
ATOM 743 O O . PRO A 1 100 ? 25.147 -12.228 2.459 1.00 52.41 100 PRO A O 1
ATOM 746 N N . ARG A 1 101 ? 24.855 -14.462 2.477 1.00 57.19 101 ARG A N 1
ATOM 747 C CA . ARG A 1 101 ? 24.813 -14.596 3.936 1.00 57.19 101 ARG A CA 1
ATOM 748 C C . ARG A 1 101 ? 26.243 -14.445 4.465 1.00 57.19 101 ARG A C 1
ATOM 750 O O . ARG A 1 101 ? 27.120 -15.174 4.008 1.00 57.19 101 ARG A O 1
ATOM 757 N N . ARG A 1 102 ? 26.462 -13.476 5.354 1.00 63.03 102 ARG A N 1
ATOM 758 C CA . ARG A 1 102 ? 27.674 -13.381 6.180 1.00 63.03 102 ARG A CA 1
ATOM 759 C C . ARG A 1 102 ? 27.527 -14.248 7.419 1.00 63.03 102 ARG A C 1
ATOM 761 O O . ARG A 1 102 ? 26.369 -14.394 7.874 1.00 63.03 102 ARG A O 1
#

Secondary structure (DSSP, 8-state):
-EEEEEE--S-TTSHHHHHHHHHHHHHHHTT-EEEEEETTTTT---S--GGGSPPPPSS--------SS-----------PPPPPPPPPPPPPP-PPPPPP-

Foldseek 3Di:
DEEEAEADDDDCPDPSVVCVVVVVVVCVVVVYHYDYHYCQVQVNDPDDDPVVDDDDDPDDDPDPDDDDDDDDDDDDDDDDDDDDDDDDDHDDDDDDDDDDDD

Sequence (10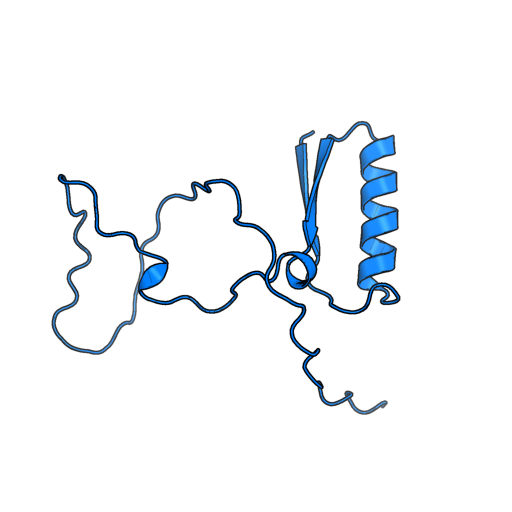2 aa):
MKVLWITAHPDPRSLTSALRDEGVRALGEFGHRVRQSDLYAMGWKAVLDAEDFPAAHDGEVHGGGAPGDDPAGGGAPGWNSPDPAPDPAPRPSPKWPRAPRR

pLDDT: mean 72.42, std 24.97, range [31.58, 98.25]

Radius of gyration: 19.46 Å; chains: 1; bounding box: 39×44×43 Å